Protein AF-A0A9R1NVN2-F1 (afdb_monomer)

Nearest PDB structures (foldseek):
  6yoa-assembly1_B  TM=7.845E-01  e=6.158E-09  Ligustrum vulgare
  4z8w-assembly1_A  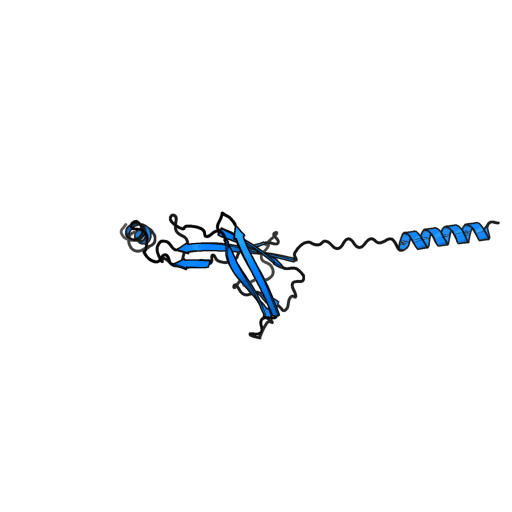TM=8.128E-01  e=5.175E-07  Plantago lanceolata
  6xi3-assembly1_AAA  TM=5.194E-01  e=1.431E+00  Marinobacter nauticus ATCC 49840
  3muu-assembly1_A  TM=1.878E-01  e=5.543E+00  Sindbis virus
  3j0f-assembly1_E  TM=1.760E-01  e=7.090E+00  Sindbis virus

Solvent-accessible surface area (backbone atoms only — not comparable to full-atom values): 8986 Å² total; per-residue (Å²): 118,68,68,66,52,54,54,54,51,53,54,53,53,56,57,60,71,67,67,70,78,80,78,77,77,90,67,58,68,32,31,45,32,34,37,33,34,34,23,33,55,66,72,88,59,90,56,99,74,49,45,56,36,55,67,45,78,46,74,51,51,26,22,37,68,99,51,90,51,72,75,44,76,47,77,34,54,19,39,87,77,3,40,28,67,42,76,38,66,86,76,55,91,62,54,42,61,79,70,97,74,96,74,87,86,73,88,69,91,59,56,66,45,84,49,80,68,48,73,42,71,44,95,64,58,48,91,62,35,73,64,56,55,52,79,72,51,82,88,77,78,88,86,129

pLDDT: mean 77.36, std 17.84, range [32.97, 97.88]

InterPro domains:
  IPR006040 Allergen Ole e 1, conserved site [PS00925] (33-42)
  IPR006041 Pollen allergen Ole e 1 family [PTHR31614] (11-102)

Secondary structure (DSSP, 8-state):
-HHHHHHHHHHHHHHHTT----------SEEEEEEEEEETT--SS--TT-EE-TT-EEEEEEEETTS--EEEEEEEE--TTSEEEEEE-S--TTEEESS----S-S---SSEEEPPPEEEE-SS--TTHHHHHHTT--TTS---

Mean predicted aligned error: 12.69 Å

Sequence (144 aa):
MASLRILSVIAVVAIFALAGTAVANDLPDYIVQGRVYCDTCRAGFETNVTEYIKGAKVRLECKRFGTEKVERSIDGVTDETGTYKIELKDSHPEDICEMIVLSRNVGISDNIRMANPLGYLKDKPLPVCPDLLKTFNPTTDDDH

Structure (mmCIF, N/CA/C/O backbone):
data_AF-A0A9R1NVN2-F1
#
_entry.id   AF-A0A9R1NVN2-F1
#
loop_
_atom_site.group_PDB
_atom_site.id
_atom_site.type_symbol
_atom_site.label_atom_id
_atom_site.label_alt_id
_atom_site.label_comp_id
_atom_site.label_asym_id
_atom_site.label_entity_id
_atom_site.label_seq_id
_atom_site.pdbx_PDB_ins_code
_atom_site.Cartn_x
_atom_site.Cartn_y
_atom_site.Cartn_z
_atom_site.occupancy
_atom_site.B_iso_or_equiv
_atom_site.auth_seq_id
_atom_site.auth_comp_id
_atom_site.auth_asym_id
_atom_site.auth_atom_id
_atom_site.pdbx_PDB_model_num
ATOM 1 N N . MET A 1 1 ? 53.089 -34.614 -40.862 1.00 50.53 1 MET A N 1
ATOM 2 C CA . MET A 1 1 ? 52.319 -35.021 -39.660 1.00 50.53 1 MET A CA 1
ATOM 3 C C . MET A 1 1 ? 52.232 -33.936 -38.580 1.00 50.53 1 MET A C 1
ATOM 5 O O . MET A 1 1 ? 51.211 -33.892 -37.912 1.00 50.53 1 MET A O 1
ATOM 9 N N . ALA A 1 2 ? 53.215 -33.035 -38.423 1.00 50.16 2 ALA A N 1
ATOM 10 C CA . ALA A 1 2 ? 53.132 -31.913 -37.470 1.00 50.16 2 ALA A CA 1
ATOM 11 C C . ALA A 1 2 ? 52.110 -30.823 -37.869 1.00 50.16 2 ALA A C 1
ATOM 13 O O . ALA A 1 2 ? 51.371 -30.335 -37.021 1.00 50.16 2 ALA A O 1
ATOM 14 N N . SER A 1 3 ? 51.990 -30.506 -39.164 1.00 55.59 3 SER A N 1
ATOM 15 C CA . SER A 1 3 ? 51.065 -29.478 -39.674 1.00 55.59 3 SER A CA 1
ATOM 16 C C . SER A 1 3 ? 49.585 -29.800 -39.426 1.00 55.59 3 SER A C 1
ATOM 18 O O . SER A 1 3 ? 48.822 -28.919 -39.048 1.00 55.59 3 SER A O 1
ATOM 20 N N . LEU A 1 4 ? 49.186 -31.072 -39.553 1.00 47.47 4 LEU A N 1
ATOM 21 C CA . LEU A 1 4 ? 47.801 -31.510 -39.336 1.00 47.47 4 LEU A CA 1
ATOM 22 C C . LEU A 1 4 ? 47.398 -31.479 -37.848 1.00 47.47 4 LEU A C 1
ATOM 24 O O . LEU A 1 4 ? 46.237 -31.246 -37.524 1.00 47.47 4 LEU A O 1
ATOM 28 N N . ARG A 1 5 ? 48.365 -31.658 -36.934 1.00 55.50 5 ARG A N 1
ATOM 29 C CA . ARG A 1 5 ? 48.127 -31.554 -35.484 1.00 55.50 5 ARG A CA 1
ATOM 30 C C . ARG A 1 5 ? 47.995 -30.106 -35.020 1.00 55.50 5 ARG A C 1
ATOM 32 O O . ARG A 1 5 ? 47.181 -29.833 -34.149 1.00 55.50 5 ARG A O 1
ATOM 39 N N . ILE A 1 6 ? 48.728 -29.181 -35.640 1.00 56.34 6 ILE A N 1
ATOM 40 C CA . ILE A 1 6 ? 48.648 -27.748 -35.326 1.00 56.34 6 ILE A CA 1
ATOM 41 C C . ILE A 1 6 ? 47.285 -27.174 -35.749 1.00 56.34 6 ILE A C 1
ATOM 43 O O . ILE A 1 6 ? 46.657 -26.470 -34.962 1.00 5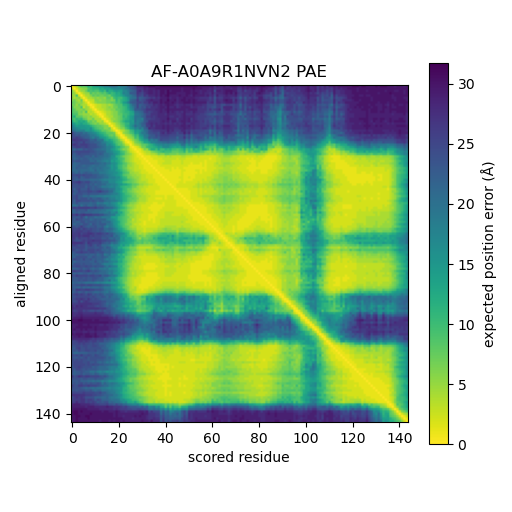6.34 6 ILE A O 1
ATOM 47 N N . LEU A 1 7 ? 46.765 -27.551 -36.926 1.00 53.84 7 LEU A N 1
ATOM 48 C CA . LEU A 1 7 ? 45.415 -27.160 -37.364 1.00 53.84 7 LEU A CA 1
ATOM 49 C C . LEU A 1 7 ? 44.308 -27.680 -36.429 1.00 53.84 7 LEU A C 1
ATOM 51 O O . LEU A 1 7 ? 43.369 -26.947 -36.126 1.00 53.84 7 LEU A O 1
ATOM 55 N N . SER A 1 8 ? 44.433 -28.914 -35.928 1.00 57.75 8 SER A N 1
ATOM 56 C CA . SER A 1 8 ? 43.454 -29.495 -34.999 1.00 57.75 8 SER A CA 1
ATOM 57 C C . SER A 1 8 ? 43.438 -28.798 -33.636 1.00 57.75 8 SER A C 1
ATOM 59 O O . SER A 1 8 ? 42.374 -28.671 -33.039 1.00 57.75 8 SER A O 1
ATOM 61 N N . VAL A 1 9 ? 44.591 -28.343 -33.135 1.00 59.31 9 VAL A N 1
ATOM 62 C CA . VAL A 1 9 ? 44.676 -27.630 -31.849 1.00 59.31 9 VAL A CA 1
ATOM 63 C C . VAL A 1 9 ? 44.100 -26.217 -31.973 1.00 59.31 9 VAL A C 1
ATOM 65 O O . VAL A 1 9 ? 43.350 -25.791 -31.100 1.00 59.31 9 VAL A O 1
ATOM 68 N N . ILE A 1 10 ? 44.367 -25.520 -33.082 1.00 59.78 10 ILE A N 1
ATOM 69 C CA . ILE A 1 10 ? 43.811 -24.180 -33.336 1.00 59.78 10 ILE A CA 1
ATOM 70 C C . ILE A 1 10 ? 42.280 -24.235 -33.457 1.00 59.78 10 ILE A C 1
ATOM 72 O O . ILE A 1 10 ? 41.594 -23.386 -32.891 1.00 59.78 10 ILE A O 1
ATOM 76 N N . ALA A 1 11 ? 41.734 -25.257 -34.125 1.00 60.16 11 ALA A N 1
ATOM 77 C CA . ALA A 1 11 ? 40.287 -25.431 -34.256 1.00 60.16 11 ALA A CA 1
ATOM 78 C C . ALA A 1 11 ? 39.589 -25.671 -32.902 1.00 60.16 11 ALA A C 1
ATOM 80 O O . ALA A 1 11 ? 38.532 -25.099 -32.650 1.00 60.16 11 ALA A O 1
ATOM 81 N N . VAL A 1 12 ? 40.187 -26.460 -32.002 1.00 60.12 12 VAL A N 1
ATOM 82 C CA . VAL A 1 12 ? 39.618 -26.720 -30.665 1.00 60.12 12 VAL A CA 1
ATOM 83 C C . VAL A 1 12 ? 39.702 -25.481 -29.764 1.00 60.12 12 VAL A C 1
ATOM 85 O O . VAL A 1 12 ? 38.748 -25.185 -29.049 1.00 60.12 12 VAL A O 1
ATOM 88 N N . VAL A 1 13 ? 40.790 -24.706 -29.839 1.00 59.88 13 VAL A N 1
ATOM 89 C CA . VAL A 1 13 ? 40.932 -23.442 -29.090 1.00 59.88 13 VAL A CA 1
ATOM 90 C C . VAL A 1 13 ? 39.932 -22.384 -29.574 1.00 59.88 13 VAL A C 1
ATOM 92 O O . VAL A 1 13 ? 39.342 -21.682 -28.756 1.00 59.88 13 VAL A O 1
ATOM 95 N N . ALA A 1 14 ? 39.675 -22.309 -30.883 1.00 59.97 14 ALA A N 1
ATOM 96 C CA . ALA A 1 14 ? 38.680 -21.393 -31.440 1.00 59.97 14 ALA A CA 1
ATOM 97 C C . ALA A 1 14 ? 37.244 -21.734 -30.995 1.00 59.97 14 ALA A C 1
ATOM 99 O O . ALA A 1 14 ? 36.454 -20.828 -30.746 1.00 59.97 14 ALA A O 1
ATOM 100 N N . ILE A 1 15 ? 36.913 -23.021 -30.834 1.00 57.59 15 ILE A N 1
ATOM 101 C CA . ILE A 1 15 ? 35.587 -23.467 -30.3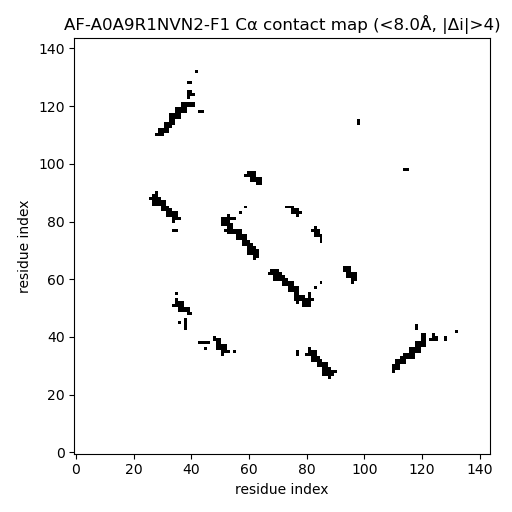70 1.00 57.59 15 ILE A CA 1
ATOM 102 C C . ILE A 1 15 ? 35.376 -23.155 -28.878 1.00 57.59 15 ILE A C 1
ATOM 104 O O . ILE A 1 15 ? 34.280 -22.753 -28.492 1.00 57.59 15 ILE A O 1
ATOM 108 N N . PHE A 1 16 ? 36.416 -23.258 -28.043 1.00 55.94 16 PHE A N 1
ATOM 109 C CA . PHE A 1 16 ? 36.322 -22.890 -26.622 1.00 55.94 16 PHE A CA 1
ATOM 110 C C . PHE A 1 16 ? 36.200 -21.376 -26.388 1.00 55.94 16 PHE A C 1
ATOM 112 O O . PHE A 1 16 ? 35.570 -20.966 -25.417 1.00 55.94 16 PHE A O 1
ATOM 119 N N . ALA A 1 17 ? 36.729 -20.538 -27.286 1.00 57.62 17 ALA A N 1
ATOM 120 C CA . ALA A 1 17 ? 36.601 -19.081 -27.188 1.00 57.62 17 ALA A CA 1
ATOM 121 C C . ALA A 1 17 ? 35.176 -18.557 -27.479 1.00 57.62 17 ALA A C 1
ATOM 123 O O . ALA A 1 17 ? 34.857 -17.426 -27.123 1.00 57.62 17 ALA A O 1
ATOM 124 N N . LEU A 1 18 ? 34.314 -19.368 -28.103 1.00 56.28 18 LEU A N 1
ATOM 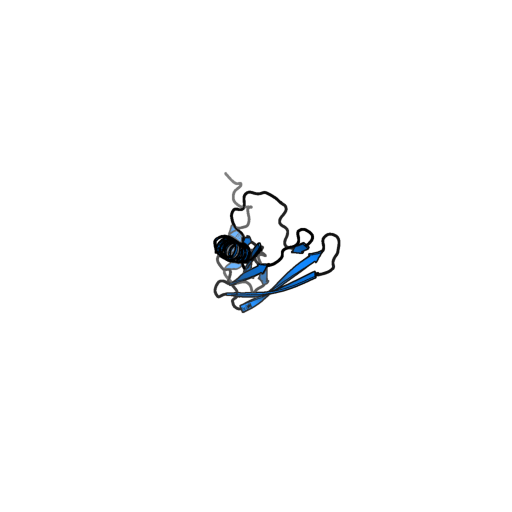125 C CA . LEU A 1 18 ? 32.929 -19.011 -28.440 1.00 56.28 18 LEU A CA 1
ATOM 126 C C . LEU A 1 18 ? 31.903 -19.458 -27.387 1.00 56.28 18 LEU A C 1
ATOM 128 O O . LEU A 1 18 ? 30.739 -19.074 -27.470 1.00 56.28 18 LEU A O 1
ATOM 132 N N . ALA A 1 19 ? 32.313 -20.220 -26.370 1.00 56.91 19 ALA A N 1
ATOM 133 C CA . ALA A 1 19 ? 31.440 -20.660 -25.283 1.00 56.91 19 ALA A CA 1
ATOM 134 C C . ALA A 1 19 ? 31.364 -19.620 -24.148 1.00 56.91 19 ALA A C 1
ATOM 136 O O . ALA A 1 19 ? 31.496 -19.944 -22.970 1.00 56.91 19 ALA A O 1
ATOM 137 N N . GLY A 1 20 ? 31.162 -18.348 -24.494 1.00 61.47 20 GLY A N 1
ATOM 138 C CA . GLY A 1 20 ? 30.731 -17.348 -23.525 1.00 61.47 20 GLY A CA 1
ATOM 139 C C . GLY A 1 20 ? 29.242 -17.536 -23.261 1.00 61.47 20 GLY A C 1
ATOM 140 O O . GLY A 1 20 ? 28.418 -17.014 -24.005 1.00 61.47 20 GLY A O 1
ATOM 141 N N . THR A 1 21 ? 28.867 -18.296 -22.231 1.00 59.12 21 THR A N 1
ATOM 142 C CA . THR A 1 21 ? 27.475 -18.311 -21.768 1.00 59.12 21 THR A CA 1
ATOM 143 C C . THR A 1 21 ? 27.182 -16.955 -21.134 1.00 59.12 21 THR A C 1
ATOM 145 O O . THR A 1 21 ? 27.579 -16.702 -19.996 1.00 59.12 21 THR A O 1
ATOM 148 N N . ALA A 1 22 ? 26.525 -16.059 -21.870 1.00 61.66 22 ALA A N 1
ATOM 149 C CA . ALA A 1 22 ? 25.938 -14.868 -21.278 1.00 61.66 22 ALA A CA 1
ATOM 150 C C . ALA A 1 22 ? 24.836 -15.326 -20.313 1.00 61.66 22 ALA A C 1
ATOM 152 O O . ALA A 1 22 ? 23.746 -15.709 -20.732 1.00 61.66 22 ALA A O 1
ATOM 153 N N . VAL A 1 23 ? 25.141 -15.349 -19.016 1.00 61.47 23 VAL A N 1
ATOM 154 C CA . VAL A 1 23 ? 24.123 -15.479 -17.976 1.00 61.47 23 VAL A CA 1
ATOM 155 C C . VAL A 1 23 ? 23.408 -14.135 -17.890 1.00 61.47 23 VAL A C 1
ATOM 157 O O . VAL A 1 23 ? 23.934 -13.167 -17.348 1.00 61.47 23 VAL A O 1
ATOM 160 N N . ALA A 1 24 ? 22.232 -14.038 -18.506 1.00 62.56 24 ALA A N 1
ATOM 161 C CA . ALA A 1 24 ? 21.340 -12.920 -18.243 1.00 62.56 24 ALA A CA 1
ATOM 162 C C . ALA A 1 24 ? 20.866 -13.054 -16.788 1.00 62.56 24 ALA A C 1
ATOM 164 O O . ALA A 1 24 ? 20.202 -14.031 -16.439 1.00 62.56 24 ALA A O 1
ATOM 165 N N . ASN A 1 25 ? 21.257 -12.117 -15.924 1.00 63.28 25 ASN A N 1
ATOM 166 C CA . ASN A 1 25 ? 20.703 -12.039 -14.578 1.00 63.28 25 ASN A CA 1
ATOM 167 C C . ASN A 1 25 ? 19.256 -11.552 -14.713 1.00 63.28 25 ASN A C 1
ATOM 169 O O . ASN A 1 25 ? 19.040 -10.382 -15.001 1.00 63.28 25 ASN A O 1
ATOM 173 N N . ASP A 1 26 ? 18.276 -12.437 -14.521 1.00 69.75 26 ASP A N 1
ATOM 174 C CA . ASP A 1 26 ? 16.839 -12.123 -14.632 1.00 69.75 26 ASP A CA 1
ATOM 175 C C . ASP A 1 26 ? 16.286 -11.378 -13.393 1.00 69.75 26 ASP A C 1
ATOM 177 O O . ASP A 1 26 ? 15.143 -11.565 -12.974 1.00 69.75 26 ASP A O 1
ATOM 181 N N . LEU A 1 27 ? 17.131 -10.566 -12.754 1.00 71.56 27 LEU A N 1
ATOM 182 C CA . LEU A 1 27 ? 16.774 -9.785 -11.574 1.00 71.56 27 LEU A CA 1
ATOM 183 C C . LEU A 1 27 ? 16.059 -8.493 -11.999 1.00 71.56 27 LEU A C 1
ATOM 185 O O . LEU A 1 27 ? 16.459 -7.886 -12.990 1.00 71.56 27 LEU A O 1
ATOM 189 N N . PRO A 1 28 ? 15.027 -8.045 -11.262 1.00 76.44 28 PRO A N 1
ATOM 190 C CA . PRO A 1 28 ? 14.367 -6.778 -11.553 1.00 76.44 28 PRO A CA 1
ATOM 191 C C . PRO A 1 28 ? 15.286 -5.587 -11.258 1.00 76.44 28 PRO A C 1
ATOM 193 O O . PRO A 1 28 ? 16.063 -5.617 -10.298 1.00 76.44 28 PRO A O 1
ATOM 196 N N . ASP A 1 29 ? 15.132 -4.511 -12.032 1.00 78.62 29 ASP A N 1
ATOM 197 C CA . ASP A 1 29 ? 15.891 -3.266 -11.857 1.00 78.62 29 ASP A CA 1
ATOM 198 C C . ASP A 1 29 ? 15.516 -2.570 -10.544 1.00 78.62 29 ASP A C 1
ATOM 200 O O . ASP A 1 29 ? 16.372 -2.053 -9.822 1.00 78.62 29 ASP A O 1
ATOM 204 N N . TYR A 1 30 ? 14.225 -2.579 -10.207 1.00 80.25 30 TYR A N 1
ATOM 205 C CA . TYR A 1 30 ? 13.727 -2.269 -8.870 1.00 80.25 30 TYR A CA 1
ATOM 206 C C . TYR A 1 30 ? 12.334 -2.854 -8.632 1.00 80.25 30 TYR A C 1
ATOM 208 O O . TYR A 1 30 ? 11.594 -3.204 -9.550 1.00 80.25 30 TYR A O 1
ATOM 216 N N . ILE A 1 31 ? 11.980 -2.944 -7.355 1.00 86.81 31 ILE A N 1
ATOM 217 C CA . ILE A 1 31 ? 10.699 -3.428 -6.853 1.00 86.81 31 ILE A CA 1
ATOM 218 C C . ILE A 1 31 ? 9.975 -2.244 -6.225 1.00 86.81 31 ILE A C 1
ATOM 220 O O . ILE A 1 31 ? 10.495 -1.625 -5.300 1.00 86.81 31 ILE A O 1
ATOM 224 N N . VAL A 1 32 ? 8.765 -1.941 -6.679 1.00 88.31 32 VAL A N 1
ATOM 225 C CA . VAL A 1 32 ? 7.878 -0.997 -5.995 1.00 88.31 32 VAL A CA 1
ATOM 226 C C . VAL A 1 32 ? 7.065 -1.770 -4.969 1.00 88.31 32 VAL A C 1
ATOM 228 O O . VAL A 1 32 ? 6.342 -2.703 -5.315 1.00 88.31 32 VAL A O 1
ATOM 231 N N . GLN A 1 33 ? 7.171 -1.382 -3.704 1.00 92.19 33 GLN A N 1
ATOM 232 C CA . GLN A 1 33 ? 6.442 -2.000 -2.604 1.00 92.19 33 GLN A CA 1
ATOM 233 C C . GLN A 1 33 ? 5.583 -0.955 -1.903 1.00 92.19 33 GLN A C 1
ATOM 235 O O . GLN A 1 33 ? 6.074 0.111 -1.555 1.00 92.19 33 GLN A O 1
ATOM 240 N N . GLY A 1 34 ? 4.320 -1.266 -1.638 1.00 91.94 34 GLY A N 1
ATOM 241 C CA . GLY A 1 34 ? 3.438 -0.404 -0.854 1.00 91.94 34 GLY A CA 1
ATOM 242 C C . GLY A 1 34 ? 2.412 -1.215 -0.080 1.00 91.94 34 GLY A C 1
ATOM 243 O O . GLY A 1 34 ? 2.418 -2.447 -0.125 1.00 91.94 34 GLY A O 1
ATOM 244 N N . ARG A 1 35 ? 1.531 -0.518 0.639 1.00 94.31 35 ARG A N 1
ATOM 245 C CA . ARG A 1 35 ? 0.452 -1.137 1.417 1.00 94.31 35 ARG A CA 1
ATOM 246 C C . ARG A 1 35 ? -0.899 -0.545 1.061 1.00 94.31 35 ARG A C 1
ATOM 248 O O . ARG A 1 35 ? -0.990 0.632 0.725 1.00 94.31 35 ARG A O 1
ATOM 255 N N . VAL A 1 36 ? -1.943 -1.355 1.173 1.00 94.69 36 VAL A N 1
ATOM 256 C CA . VAL A 1 36 ? -3.333 -0.908 1.091 1.00 94.69 36 VAL A CA 1
ATOM 257 C C . VAL A 1 36 ? -3.998 -1.137 2.437 1.00 94.69 36 VAL A C 1
ATOM 259 O O . VAL A 1 36 ? -3.950 -2.242 2.987 1.00 94.69 36 VAL A O 1
ATOM 262 N N . TYR A 1 37 ? -4.629 -0.092 2.957 1.00 95.38 37 TYR A N 1
ATOM 263 C CA . TYR A 1 37 ? -5.250 -0.115 4.270 1.00 95.38 37 TYR A CA 1
ATOM 264 C C . TYR A 1 37 ? -6.660 0.475 4.259 1.00 95.38 37 TYR A C 1
ATOM 266 O O . TYR A 1 37 ? -7.034 1.273 3.401 1.00 95.38 37 TYR A O 1
ATOM 274 N N . CYS A 1 38 ? -7.453 0.048 5.230 1.00 95.69 38 CYS A N 1
ATOM 275 C CA . CYS A 1 38 ? -8.729 0.623 5.595 1.00 95.69 38 CYS A CA 1
ATOM 276 C C . CYS A 1 38 ? -8.467 1.685 6.662 1.00 95.69 38 CYS A C 1
ATOM 278 O O . CYS A 1 38 ? -8.056 1.383 7.786 1.00 95.69 38 CYS A O 1
ATOM 280 N N . ASP A 1 39 ? -8.704 2.934 6.294 1.00 96.44 39 ASP A N 1
ATOM 281 C CA . ASP A 1 39 ? -8.720 4.071 7.192 1.00 96.44 39 ASP A CA 1
ATOM 282 C C . ASP A 1 39 ? -9.993 4.011 8.042 1.00 96.44 39 ASP A C 1
ATOM 284 O O . ASP A 1 39 ? -11.063 4.538 7.706 1.00 96.44 39 ASP A O 1
ATOM 288 N N . THR A 1 40 ? -9.867 3.293 9.154 1.00 97.88 40 THR A N 1
ATOM 289 C CA . THR A 1 40 ? -10.947 3.014 10.097 1.00 97.88 40 THR A CA 1
ATOM 290 C C . THR A 1 40 ? -11.430 4.252 10.845 1.00 97.88 40 THR A C 1
ATOM 292 O O . THR A 1 40 ? -12.530 4.216 11.399 1.00 97.88 40 THR A O 1
ATOM 295 N N . CYS A 1 41 ? -10.661 5.345 10.824 1.00 96.94 41 CYS A N 1
ATOM 296 C CA . CYS A 1 41 ? -11.007 6.614 11.462 1.00 96.94 41 CYS A CA 1
ATOM 297 C C . CYS A 1 41 ? -11.234 7.771 10.488 1.00 96.94 41 CYS A C 1
ATOM 299 O O . CYS A 1 41 ? -11.601 8.855 10.938 1.00 96.94 41 CYS A O 1
ATOM 301 N N . ARG A 1 42 ? -11.084 7.548 9.177 1.00 95.88 42 ARG A N 1
ATOM 302 C CA . ARG A 1 42 ? -11.124 8.598 8.147 1.00 95.88 42 ARG A CA 1
ATOM 303 C C . ARG A 1 42 ? -10.119 9.728 8.414 1.00 95.88 42 ARG A C 1
ATOM 305 O O . ARG A 1 42 ? -10.429 10.897 8.200 1.00 95.88 42 ARG A O 1
ATOM 312 N N . ALA A 1 43 ? -8.947 9.371 8.931 1.00 94.50 43 ALA A N 1
ATOM 313 C CA . ALA A 1 43 ? -7.889 10.296 9.316 1.00 94.50 43 ALA A CA 1
ATOM 314 C C . ALA A 1 43 ? -7.002 10.733 8.134 1.00 94.50 43 ALA A C 1
ATOM 316 O O . ALA A 1 43 ? -6.336 11.762 8.212 1.00 94.50 43 ALA A O 1
ATOM 317 N N . GLY A 1 44 ? -6.979 9.961 7.044 1.00 93.25 44 GLY A N 1
ATOM 318 C CA . GLY A 1 44 ? -6.083 10.151 5.901 1.00 93.25 44 GLY A CA 1
ATOM 319 C C . GLY A 1 44 ? -4.668 9.594 6.104 1.00 93.25 44 GLY A C 1
ATOM 320 O O . GLY A 1 44 ? -3.812 9.788 5.242 1.00 93.25 44 GLY A O 1
ATOM 321 N N . PHE A 1 45 ? -4.410 8.911 7.221 1.00 94.12 45 PHE A N 1
ATOM 322 C CA . PHE A 1 45 ? -3.132 8.278 7.549 1.00 94.12 45 PHE A CA 1
ATOM 323 C C . PHE A 1 45 ? -3.337 7.012 8.394 1.00 94.12 45 PHE A C 1
ATOM 325 O O . PHE A 1 45 ? -4.406 6.789 8.966 1.00 94.12 45 PHE A O 1
ATOM 332 N N . GLU A 1 46 ? -2.301 6.177 8.482 1.00 94.62 46 GLU A N 1
ATOM 333 C CA . GLU A 1 46 ? -2.328 4.951 9.284 1.00 94.62 46 GLU A CA 1
ATOM 334 C C . GLU A 1 46 ? -2.309 5.277 10.791 1.00 94.62 46 GLU A C 1
ATOM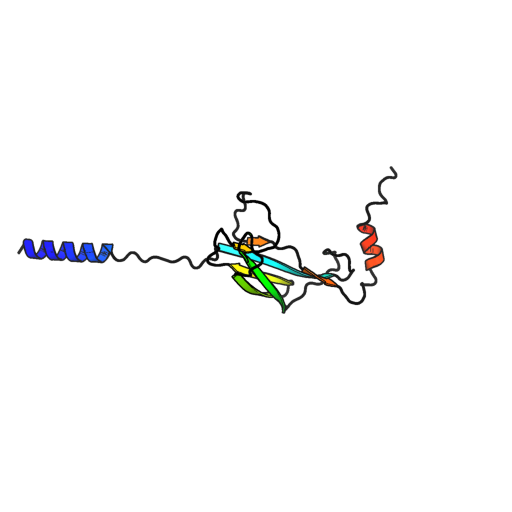 336 O O . GLU A 1 46 ? -1.406 5.943 11.293 1.00 94.62 46 GLU A O 1
ATOM 341 N N . THR A 1 47 ? -3.290 4.762 11.531 1.00 95.00 47 THR A N 1
ATOM 342 C CA . THR A 1 47 ? -3.341 4.771 13.005 1.00 95.00 47 THR A CA 1
ATOM 343 C C . THR A 1 47 ? -3.154 3.357 13.579 1.00 95.00 47 THR A C 1
ATOM 345 O O . THR A 1 47 ? -3.113 2.377 12.832 1.00 95.00 47 THR A O 1
ATOM 348 N N . ASN A 1 48 ? -3.095 3.206 14.907 1.00 95.31 48 ASN A N 1
ATOM 349 C CA . ASN A 1 48 ? -2.975 1.894 15.567 1.00 95.31 48 ASN A CA 1
ATOM 350 C C . ASN A 1 48 ? -4.223 0.993 15.435 1.00 95.31 48 ASN A C 1
ATOM 352 O O . ASN A 1 48 ? -4.160 -0.178 15.798 1.00 95.31 48 ASN A O 1
ATOM 356 N N . VAL A 1 49 ? -5.341 1.522 14.929 1.00 96.50 49 VAL A N 1
ATOM 357 C CA . VAL A 1 49 ? -6.580 0.772 14.647 1.00 96.50 49 VAL A CA 1
ATOM 358 C C . VAL A 1 49 ? -6.819 0.585 13.146 1.00 96.50 49 VAL A C 1
ATOM 360 O O . VAL A 1 49 ? -7.928 0.261 12.722 1.00 96.50 49 VAL A O 1
ATOM 363 N N . THR A 1 50 ? -5.789 0.811 12.333 1.00 95.50 50 THR A N 1
ATOM 364 C CA . THR A 1 50 ? -5.801 0.539 10.893 1.00 95.50 50 THR A CA 1
ATOM 365 C C . THR A 1 50 ? -5.961 -0.952 10.622 1.00 95.50 50 THR A C 1
ATOM 367 O O . THR A 1 50 ? -5.303 -1.782 11.246 1.00 95.50 50 THR A O 1
ATOM 370 N N . GLU A 1 51 ? -6.799 -1.292 9.647 1.00 95.56 51 GLU A N 1
ATOM 371 C CA . GLU A 1 51 ? -6.961 -2.663 9.159 1.00 95.56 51 GLU A CA 1
ATOM 372 C C . GLU A 1 51 ? -6.337 -2.766 7.761 1.00 95.56 51 GLU A C 1
ATOM 374 O O . GLU A 1 51 ? -6.659 -1.972 6.882 1.00 95.56 51 GLU A O 1
ATOM 379 N N . TYR A 1 52 ? -5.454 -3.733 7.519 1.00 96.31 52 TYR A N 1
ATOM 380 C CA . TYR A 1 52 ? -4.843 -3.927 6.199 1.00 96.31 52 TYR A CA 1
ATOM 381 C C . TYR A 1 52 ? -5.727 -4.769 5.275 1.00 96.31 52 TYR A C 1
ATOM 383 O O . TYR A 1 52 ? -6.398 -5.703 5.717 1.00 96.31 52 TYR A O 1
ATOM 391 N N . ILE A 1 53 ? -5.725 -4.450 3.977 1.00 94.31 53 ILE A N 1
ATOM 392 C CA . ILE A 1 53 ? -6.638 -5.066 3.006 1.00 94.31 53 ILE A CA 1
ATOM 393 C C . ILE A 1 53 ? -5.897 -6.110 2.172 1.00 94.31 53 ILE A C 1
ATOM 395 O O . ILE A 1 53 ? -5.101 -5.759 1.303 1.00 94.31 53 ILE A O 1
ATOM 399 N N . LYS A 1 54 ? -6.212 -7.391 2.385 1.00 96.44 54 LYS A N 1
ATOM 400 C CA . LYS A 1 54 ? -5.773 -8.512 1.536 1.00 96.44 54 LYS A CA 1
ATOM 401 C C . LYS A 1 54 ? -6.546 -8.547 0.218 1.00 96.44 54 LYS A C 1
ATOM 403 O O . LYS A 1 54 ? -7.762 -8.367 0.206 1.00 96.44 54 LYS A O 1
ATOM 408 N N . GLY A 1 55 ? -5.863 -8.862 -0.883 1.00 90.69 55 GLY A N 1
ATOM 409 C CA . GLY A 1 55 ? -6.493 -9.069 -2.189 1.00 90.69 55 GLY A CA 1
ATOM 410 C C . GLY A 1 55 ? -6.910 -7.787 -2.917 1.00 90.69 55 GLY A C 1
ATOM 411 O O . GLY A 1 55 ? -7.602 -7.863 -3.933 1.00 90.69 55 GLY A O 1
ATOM 412 N N . ALA A 1 56 ? -6.500 -6.615 -2.431 1.00 91.06 56 ALA A N 1
ATOM 413 C CA . ALA A 1 56 ? -6.719 -5.353 -3.121 1.00 91.06 56 ALA A CA 1
ATOM 414 C C . ALA A 1 56 ? -5.911 -5.334 -4.424 1.00 91.06 56 ALA A C 1
ATOM 416 O O . ALA A 1 56 ? -4.711 -5.613 -4.420 1.00 91.06 56 ALA A O 1
ATOM 417 N N . LYS A 1 57 ? -6.571 -4.998 -5.536 1.00 89.94 57 LYS A N 1
ATOM 418 C CA . LYS A 1 57 ? -5.905 -4.790 -6.825 1.00 89.94 57 LYS A CA 1
ATOM 419 C C . LYS A 1 57 ? -5.323 -3.384 -6.868 1.00 89.94 57 LYS A C 1
ATOM 421 O O . LYS A 1 57 ? -6.036 -2.416 -6.611 1.00 89.94 57 LYS A O 1
ATOM 426 N N . VAL A 1 58 ? -4.053 -3.284 -7.226 1.00 88.50 58 VAL A N 1
ATOM 427 C CA . VAL A 1 58 ? -3.339 -2.021 -7.432 1.00 88.50 58 VAL A CA 1
ATOM 428 C C . VAL A 1 58 ? -2.788 -1.980 -8.850 1.00 88.50 58 VAL A C 1
ATOM 430 O O . VAL A 1 58 ? -2.543 -3.027 -9.446 1.00 88.50 58 VAL A O 1
ATOM 433 N N . ARG A 1 59 ? -2.585 -0.779 -9.387 1.00 87.44 59 ARG A N 1
ATOM 434 C CA . ARG A 1 59 ? -1.981 -0.572 -10.703 1.00 87.44 59 ARG A CA 1
ATOM 435 C C . ARG A 1 59 ? -0.882 0.468 -10.593 1.00 87.44 59 ARG A C 1
ATOM 437 O O . ARG A 1 59 ? -1.127 1.571 -10.116 1.00 87.44 59 ARG A O 1
ATOM 444 N N . LEU A 1 60 ? 0.310 0.104 -11.040 1.00 86.31 60 LEU A N 1
ATOM 445 C CA . LEU A 1 60 ? 1.404 1.031 -11.270 1.00 86.31 60 LEU A CA 1
ATOM 446 C C . LEU A 1 60 ? 1.337 1.513 -12.716 1.00 86.31 60 LEU A C 1
ATOM 448 O O . LEU A 1 60 ? 1.315 0.693 -13.633 1.00 86.31 60 LEU A O 1
ATOM 452 N N . GLU A 1 61 ? 1.339 2.826 -12.916 1.00 86.88 61 GLU A N 1
ATOM 453 C CA . GLU A 1 61 ? 1.421 3.440 -14.239 1.00 86.88 61 GLU A CA 1
ATOM 454 C C . GLU A 1 61 ? 2.733 4.211 -14.371 1.00 86.88 61 GLU A C 1
ATOM 456 O O . GLU A 1 61 ? 3.051 5.081 -13.559 1.00 86.88 61 GLU A O 1
ATOM 461 N N . CYS A 1 62 ? 3.493 3.886 -15.413 1.00 83.56 62 CYS A N 1
ATOM 462 C CA . CYS A 1 62 ? 4.687 4.622 -15.796 1.00 83.56 62 CYS A CA 1
ATOM 463 C C . CYS A 1 62 ? 4.359 5.492 -17.000 1.00 83.56 62 CYS A C 1
ATOM 465 O O . CYS A 1 62 ? 3.871 5.005 -18.025 1.00 83.56 62 CYS A O 1
ATOM 467 N N . LYS A 1 63 ? 4.608 6.790 -16.855 1.00 84.31 63 LYS A N 1
ATOM 468 C CA . LYS A 1 63 ? 4.396 7.796 -17.888 1.00 84.31 63 LYS A CA 1
ATOM 469 C C . LYS A 1 63 ? 5.738 8.269 -18.411 1.00 84.31 63 LYS A C 1
ATOM 471 O O . LYS A 1 63 ? 6.720 8.351 -17.673 1.00 84.31 63 LYS A O 1
ATOM 476 N N . ARG A 1 64 ? 5.773 8.648 -19.680 1.00 80.06 64 ARG A N 1
ATOM 477 C CA . ARG A 1 64 ? 6.976 9.243 -20.258 1.00 80.06 64 ARG A CA 1
ATOM 478 C C . ARG A 1 64 ? 7.185 10.662 -19.755 1.00 80.06 64 ARG A C 1
ATOM 480 O O . ARG A 1 64 ? 6.252 11.467 -19.790 1.00 80.06 64 ARG A O 1
ATOM 487 N N . PHE A 1 65 ? 8.422 10.986 -19.371 1.00 77.69 65 PHE A N 1
ATOM 488 C CA . PHE A 1 65 ? 8.787 12.319 -18.892 1.00 77.69 65 PHE A CA 1
ATOM 489 C C . PHE A 1 65 ? 8.314 13.428 -19.845 1.00 77.69 65 PHE A C 1
ATOM 491 O O . PHE A 1 65 ? 8.542 13.371 -21.055 1.00 77.69 65 PHE A O 1
ATOM 498 N N . GLY A 1 66 ? 7.669 14.457 -19.287 1.00 78.31 66 GLY A N 1
ATOM 499 C CA . GLY A 1 66 ? 7.151 15.599 -20.046 1.00 78.31 66 GLY A CA 1
ATOM 500 C C . GLY A 1 66 ? 5.865 15.318 -20.829 1.00 78.31 66 GLY A C 1
ATOM 501 O O . GLY A 1 66 ? 5.425 16.178 -21.589 1.00 78.31 66 GLY A O 1
ATOM 502 N N . THR A 1 67 ? 5.253 14.143 -20.656 1.00 81.00 67 THR A N 1
ATOM 503 C CA . THR A 1 67 ? 3.981 13.776 -21.289 1.00 81.00 67 THR A CA 1
ATOM 504 C C . THR A 1 67 ? 3.026 13.145 -20.275 1.00 81.00 67 THR A C 1
ATOM 506 O O . THR A 1 67 ? 3.456 12.566 -19.283 1.00 81.00 67 THR A O 1
ATOM 509 N N . GLU A 1 68 ? 1.723 13.181 -20.551 1.00 77.88 68 GLU A N 1
ATOM 510 C CA . GLU A 1 68 ? 0.719 12.431 -19.774 1.00 77.88 68 GLU A CA 1
ATOM 511 C C . GLU A 1 68 ? 0.474 11.017 -20.327 1.00 77.88 68 GLU A C 1
ATOM 513 O O . GLU A 1 68 ? -0.438 10.311 -19.897 1.00 77.88 68 GLU A O 1
ATOM 518 N N . LYS A 1 69 ? 1.274 10.584 -21.306 1.00 85.06 69 LYS A N 1
ATOM 519 C CA . LYS A 1 69 ? 1.090 9.294 -21.961 1.00 85.06 69 LYS A CA 1
ATOM 520 C C . LYS A 1 69 ? 1.612 8.178 -21.059 1.00 85.06 69 LYS A C 1
ATOM 522 O O . LYS A 1 69 ? 2.813 8.092 -20.806 1.00 85.06 69 LYS A O 1
ATOM 527 N N . VAL A 1 70 ? 0.704 7.304 -20.633 1.00 83.56 70 VAL A N 1
ATOM 528 C CA . VAL A 1 70 ? 1.042 6.040 -19.970 1.00 83.56 70 VAL A CA 1
ATOM 529 C C . VAL A 1 70 ? 1.736 5.131 -20.983 1.00 83.56 70 VAL A C 1
ATOM 531 O O . VAL A 1 70 ? 1.170 4.804 -22.027 1.00 83.56 70 VAL A O 1
ATOM 534 N N . GLU A 1 71 ? 2.974 4.751 -20.688 1.00 83.81 71 GLU A N 1
ATOM 535 C CA . GLU A 1 71 ? 3.760 3.834 -21.517 1.00 83.81 71 GLU A CA 1
ATOM 536 C C . GLU A 1 71 ? 3.709 2.406 -20.985 1.00 83.81 71 GLU A C 1
ATOM 538 O O . GLU A 1 71 ? 3.731 1.460 -21.772 1.00 83.81 71 GLU A O 1
ATOM 543 N N . ARG A 1 72 ? 3.579 2.235 -19.663 1.00 83.00 72 ARG A N 1
ATOM 544 C CA . ARG A 1 72 ? 3.451 0.919 -19.030 1.00 83.00 72 ARG A CA 1
ATOM 545 C C . ARG A 1 72 ? 2.425 0.943 -17.905 1.00 83.00 72 ARG A C 1
ATOM 547 O O . ARG A 1 72 ? 2.377 1.891 -17.125 1.00 83.00 72 ARG A O 1
ATOM 554 N N . SER A 1 73 ? 1.654 -0.134 -17.807 1.00 86.50 73 SER A N 1
ATOM 555 C CA . SER A 1 73 ? 0.724 -0.389 -16.707 1.00 86.50 73 SER A CA 1
ATOM 556 C C . SER A 1 73 ? 0.956 -1.796 -16.181 1.00 86.50 73 SER A C 1
ATOM 558 O O . SER A 1 73 ? 0.911 -2.755 -16.952 1.00 86.50 73 SER A O 1
ATOM 560 N N . ILE A 1 74 ? 1.209 -1.918 -14.882 1.00 87.31 74 ILE A N 1
ATOM 561 C CA . ILE A 1 74 ? 1.481 -3.198 -14.228 1.00 87.31 74 ILE A CA 1
ATOM 562 C C . ILE A 1 74 ? 0.522 -3.351 -13.054 1.00 87.31 74 ILE A C 1
ATOM 564 O O . ILE A 1 74 ? 0.440 -2.473 -12.195 1.00 87.31 74 ILE A O 1
ATOM 568 N N . ASP A 1 75 ? -0.199 -4.469 -13.019 1.00 86.56 75 ASP A N 1
ATOM 569 C CA . ASP A 1 75 ? -1.138 -4.782 -11.945 1.00 86.56 75 ASP A CA 1
ATOM 570 C C . ASP A 1 75 ? -0.443 -5.563 -10.823 1.00 86.56 75 ASP A C 1
ATOM 572 O O . ASP A 1 75 ? 0.416 -6.409 -11.063 1.00 86.56 75 ASP A O 1
ATOM 576 N N . GLY A 1 76 ? -0.853 -5.296 -9.587 1.00 86.44 76 GLY A N 1
ATOM 577 C CA . GLY A 1 76 ? -0.424 -6.006 -8.388 1.00 86.44 76 GLY A CA 1
ATOM 578 C C . GLY A 1 76 ? -1.614 -6.368 -7.507 1.00 86.44 76 GLY A C 1
ATOM 579 O O . GLY A 1 76 ? -2.710 -5.818 -7.645 1.00 86.44 76 GLY A O 1
ATOM 580 N N . VAL A 1 77 ? -1.398 -7.304 -6.587 1.00 90.31 77 VAL A N 1
ATOM 581 C CA . VAL A 1 77 ? -2.399 -7.714 -5.598 1.00 90.31 77 VAL A CA 1
ATOM 582 C C . VAL A 1 77 ? -1.748 -7.747 -4.225 1.00 90.31 77 VAL A C 1
ATOM 584 O O . VAL A 1 77 ? -0.617 -8.212 -4.091 1.00 90.31 77 VAL A O 1
ATOM 587 N N . THR A 1 78 ? -2.449 -7.245 -3.211 1.00 90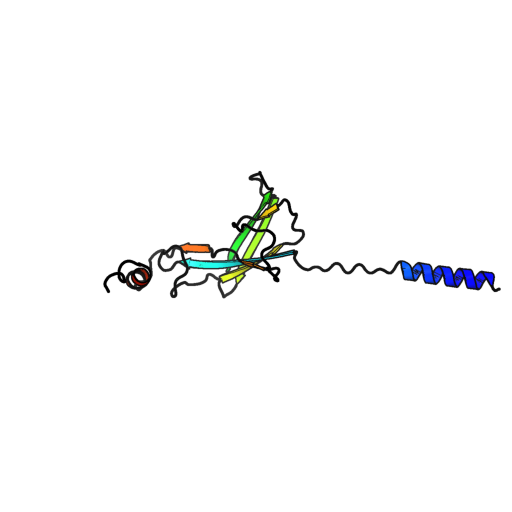.50 78 THR A N 1
ATOM 588 C CA . THR A 1 78 ? -1.942 -7.259 -1.839 1.00 90.50 78 THR A CA 1
ATOM 589 C C . THR A 1 78 ? -2.027 -8.634 -1.181 1.00 90.50 78 THR A C 1
ATOM 591 O O . THR A 1 78 ? -3.001 -9.375 -1.353 1.00 90.50 78 THR A O 1
ATOM 594 N N . ASP A 1 79 ? -1.013 -8.953 -0.382 1.00 97.06 79 ASP A N 1
ATOM 595 C CA . ASP A 1 79 ? -0.941 -10.145 0.457 1.00 97.06 79 ASP A CA 1
ATOM 596 C C . ASP A 1 79 ? -1.739 -9.997 1.770 1.00 97.06 79 ASP A C 1
ATOM 598 O O . ASP A 1 79 ? -2.526 -9.068 1.956 1.00 97.06 79 ASP A O 1
ATOM 602 N N . GLU A 1 80 ? -1.564 -10.941 2.698 1.00 96.75 80 GLU A N 1
ATOM 603 C CA . GLU A 1 80 ? -2.285 -10.977 3.981 1.00 96.75 80 GLU A CA 1
ATOM 604 C C . GLU A 1 80 ? -1.982 -9.794 4.902 1.00 96.75 80 GLU A C 1
ATOM 606 O O . GLU A 1 80 ? -2.780 -9.476 5.779 1.00 96.75 80 GLU A O 1
ATOM 611 N N . THR A 1 81 ? -0.853 -9.124 4.683 1.00 96.06 81 THR A N 1
ATOM 612 C CA . THR A 1 81 ? -0.438 -7.929 5.424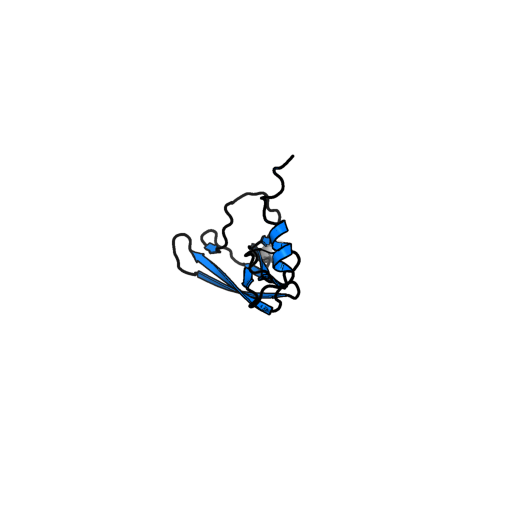 1.00 96.06 81 THR A CA 1
ATOM 613 C C . THR A 1 81 ? -0.896 -6.639 4.744 1.00 96.06 81 THR A C 1
ATOM 615 O O . THR A 1 81 ? -0.534 -5.548 5.174 1.00 96.06 81 THR A O 1
ATOM 618 N N . GLY A 1 82 ? -1.665 -6.749 3.655 1.00 92.44 82 GLY A N 1
ATOM 619 C CA . GLY A 1 82 ? -2.023 -5.628 2.793 1.00 92.44 82 GLY A CA 1
ATOM 620 C C . GLY A 1 82 ? -0.860 -5.109 1.954 1.00 92.44 82 GLY A C 1
ATOM 621 O O . GLY A 1 82 ? -0.986 -4.036 1.369 1.00 92.44 82 GLY A O 1
ATOM 622 N N . THR A 1 83 ? 0.256 -5.838 1.871 1.00 95.88 83 THR A N 1
ATOM 623 C CA . THR A 1 83 ? 1.450 -5.418 1.130 1.00 95.88 83 THR A CA 1
ATOM 624 C C . THR A 1 83 ? 1.372 -5.891 -0.314 1.00 95.88 83 THR A C 1
ATOM 626 O O . THR A 1 83 ? 1.060 -7.050 -0.572 1.00 95.88 83 THR A O 1
ATOM 629 N N . TYR A 1 84 ? 1.685 -5.021 -1.272 1.00 93.44 84 TYR A N 1
ATOM 630 C CA . TYR A 1 84 ? 1.906 -5.402 -2.668 1.00 93.44 84 TYR A CA 1
ATOM 631 C C . TYR A 1 84 ? 3.370 -5.190 -3.051 1.00 93.44 84 TYR A C 1
ATOM 633 O O . TYR A 1 84 ? 4.046 -4.313 -2.509 1.00 93.44 84 TYR A O 1
ATOM 641 N N . LYS A 1 85 ? 3.845 -5.974 -4.021 1.00 93.88 85 LYS A N 1
ATOM 642 C CA . LYS A 1 85 ? 5.160 -5.824 -4.653 1.00 93.88 85 LYS A CA 1
ATOM 643 C C . LYS A 1 85 ? 4.986 -5.891 -6.165 1.00 93.88 85 LYS A C 1
ATOM 645 O O . LYS A 1 85 ? 4.369 -6.827 -6.663 1.00 93.88 85 LYS A O 1
ATOM 650 N N . ILE A 1 86 ? 5.504 -4.895 -6.872 1.00 90.75 86 ILE A N 1
ATOM 651 C CA . ILE A 1 86 ? 5.498 -4.816 -8.332 1.00 90.75 86 ILE A CA 1
ATOM 652 C C . ILE A 1 86 ? 6.948 -4.769 -8.794 1.00 90.75 86 ILE A C 1
ATOM 654 O O . ILE A 1 86 ? 7.687 -3.849 -8.447 1.00 90.75 86 ILE A O 1
ATOM 658 N N . GLU A 1 87 ? 7.356 -5.776 -9.554 1.00 89.94 87 GLU A N 1
ATOM 659 C CA . GLU A 1 87 ? 8.697 -5.866 -10.122 1.00 89.94 87 GLU A CA 1
ATOM 660 C C . GLU A 1 87 ? 8.752 -5.108 -11.448 1.00 89.94 87 GLU A C 1
ATOM 662 O O . GLU A 1 87 ? 7.924 -5.337 -12.332 1.00 89.94 87 GLU A O 1
ATOM 667 N N . LEU A 1 88 ? 9.733 -4.216 -11.597 1.00 84.62 88 LEU A N 1
ATOM 668 C CA . LEU A 1 88 ? 10.016 -3.558 -12.865 1.00 84.62 88 LEU A CA 1
ATOM 669 C C . LEU A 1 88 ? 11.303 -4.119 -13.452 1.00 84.62 88 LEU A C 1
ATOM 671 O O . LEU A 1 88 ? 12.374 -4.038 -12.850 1.00 84.62 88 LEU A O 1
ATOM 675 N N . LYS A 1 89 ? 11.161 -4.679 -14.649 1.00 83.62 89 LYS A N 1
ATOM 676 C CA . LYS A 1 89 ? 12.260 -5.058 -15.533 1.00 83.62 89 LYS A CA 1
ATOM 677 C C . LYS A 1 89 ? 12.373 -4.014 -16.641 1.00 83.62 89 LYS A C 1
ATOM 679 O O . LYS A 1 89 ? 11.364 -3.410 -17.025 1.00 83.62 89 LYS A O 1
ATOM 684 N N . ASP A 1 90 ? 13.585 -3.802 -17.133 1.00 74.38 90 ASP A N 1
ATOM 685 C CA . ASP A 1 90 ? 13.888 -2.867 -18.215 1.00 74.38 90 ASP A CA 1
ATOM 686 C C . ASP A 1 90 ? 13.400 -1.440 -17.895 1.00 74.38 90 ASP A C 1
ATOM 688 O O . ASP A 1 90 ? 12.557 -0.848 -18.579 1.00 74.38 90 ASP A O 1
ATOM 692 N N . SER A 1 91 ? 13.856 -0.877 -16.778 1.00 65.44 91 SER A N 1
ATOM 693 C CA . SER A 1 91 ? 13.562 0.509 -16.428 1.00 65.44 91 SER A CA 1
ATOM 694 C C . SER A 1 91 ? 14.382 1.457 -17.292 1.00 65.44 91 SER A C 1
ATOM 696 O O . SER A 1 91 ? 15.573 1.674 -17.067 1.00 65.44 91 SER A O 1
ATOM 698 N N . HIS A 1 92 ? 13.712 2.108 -18.234 1.00 68.00 92 HIS A N 1
ATOM 699 C CA . HIS A 1 92 ? 14.300 3.172 -19.025 1.00 68.00 92 HIS A CA 1
ATOM 700 C C . HIS A 1 92 ? 14.449 4.456 -18.184 1.00 68.00 92 HIS A C 1
ATOM 702 O O . HIS A 1 92 ? 13.520 4.826 -17.463 1.00 68.00 92 HIS A O 1
ATOM 708 N N . PRO A 1 93 ? 15.604 5.148 -18.221 1.00 61.50 93 PRO A N 1
ATOM 709 C CA . PRO A 1 93 ? 15.831 6.380 -17.457 1.00 61.50 93 PRO A CA 1
ATOM 710 C C . PRO A 1 93 ? 14.834 7.518 -17.726 1.00 61.50 93 PRO A C 1
ATOM 712 O O . PRO A 1 93 ? 14.737 8.428 -16.898 1.00 61.50 93 PRO A O 1
ATOM 715 N N . GLU A 1 94 ? 14.185 7.495 -18.889 1.00 61.53 94 GLU A N 1
ATOM 716 C CA . GLU A 1 94 ? 13.193 8.445 -19.400 1.00 61.53 94 GLU A CA 1
ATOM 717 C C . GLU A 1 94 ? 11.751 8.188 -18.926 1.00 61.53 94 GLU A C 1
ATOM 719 O O . GLU A 1 94 ? 10.888 9.062 -19.092 1.00 61.53 94 GLU A O 1
ATOM 724 N N . ASP A 1 95 ? 11.500 7.037 -18.300 1.00 61.41 95 ASP A N 1
ATOM 725 C CA . ASP A 1 95 ? 10.207 6.700 -17.712 1.00 61.41 95 ASP A CA 1
ATOM 726 C C . ASP A 1 95 ? 10.104 7.304 -16.309 1.00 61.41 95 ASP A C 1
ATOM 728 O O . ASP A 1 95 ? 10.967 7.094 -15.452 1.00 61.41 95 ASP A O 1
ATOM 732 N N . ILE A 1 96 ? 9.018 8.030 -16.044 1.00 62.78 96 ILE A N 1
ATOM 733 C CA . ILE A 1 96 ? 8.618 8.385 -14.683 1.00 62.78 96 ILE A CA 1
ATOM 734 C C . ILE A 1 96 ? 7.467 7.467 -14.282 1.00 62.78 96 ILE A C 1
ATOM 736 O O . ILE A 1 96 ? 6.331 7.630 -14.727 1.00 62.78 96 ILE A O 1
ATOM 740 N N . CYS A 1 97 ? 7.737 6.520 -13.392 1.00 66.31 97 CYS A N 1
ATOM 741 C CA . CYS A 1 97 ? 6.680 5.846 -12.648 1.00 66.31 97 CYS A CA 1
ATOM 742 C C . CYS A 1 97 ? 6.301 6.743 -11.461 1.00 66.31 97 CYS A C 1
ATOM 744 O O . CYS A 1 97 ? 7.086 6.914 -10.527 1.00 66.31 97 CYS A O 1
ATOM 746 N N . GLU A 1 98 ? 5.140 7.398 -11.521 1.00 57.28 98 GLU A N 1
ATOM 747 C CA . GLU A 1 98 ? 4.700 8.309 -10.460 1.00 57.28 98 GLU A CA 1
ATOM 748 C C . GLU A 1 98 ? 4.310 7.539 -9.184 1.00 57.28 98 GLU A C 1
ATOM 750 O O . GLU A 1 98 ? 3.273 6.887 -9.118 1.00 57.28 98 GLU A O 1
ATOM 755 N N . MET A 1 99 ? 5.130 7.683 -8.139 1.00 51.28 99 MET A N 1
ATOM 756 C CA . MET A 1 99 ? 4.764 8.375 -6.892 1.00 51.28 99 MET A CA 1
ATOM 757 C C . MET A 1 99 ? 6.015 9.126 -6.400 1.00 51.28 99 MET A C 1
ATOM 759 O O . MET A 1 99 ? 7.104 8.557 -6.393 1.00 51.28 99 MET A O 1
ATOM 763 N N . ILE A 1 100 ? 5.886 10.422 -6.087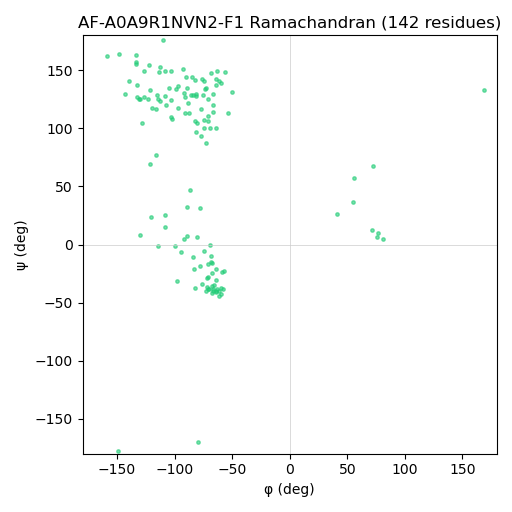 1.00 44.88 100 ILE A N 1
ATOM 764 C CA . ILE A 1 100 ? 7.005 11.385 -5.996 1.00 44.88 100 ILE A CA 1
ATOM 765 C C . ILE A 1 100 ? 8.131 10.899 -5.062 1.00 44.88 100 ILE A C 1
ATOM 767 O O . ILE A 1 100 ? 7.979 10.893 -3.844 1.00 44.88 100 ILE A O 1
ATOM 771 N N . VAL A 1 101 ? 9.299 10.606 -5.646 1.00 32.97 101 VAL A N 1
ATOM 772 C CA . VAL A 1 101 ? 10.594 10.525 -4.955 1.00 32.97 101 VAL A CA 1
ATOM 773 C C . VAL A 1 101 ? 11.583 11.409 -5.713 1.00 32.97 101 VAL A C 1
ATOM 775 O O . VAL A 1 101 ? 12.065 11.065 -6.792 1.00 32.97 101 VAL A O 1
ATOM 778 N 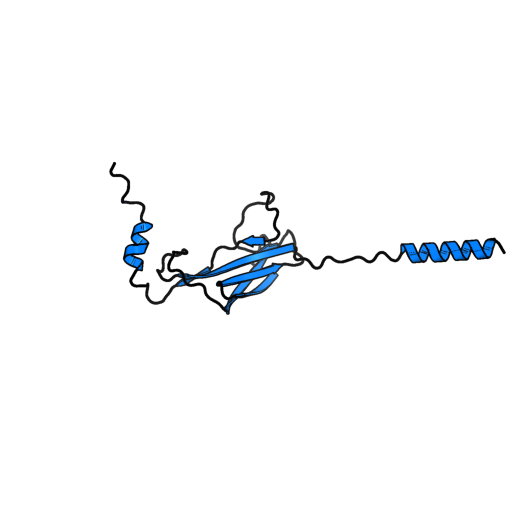N . LEU A 1 102 ? 11.878 12.582 -5.151 1.00 33.38 102 LEU A N 1
ATOM 779 C CA . LEU A 1 102 ? 12.956 13.449 -5.619 1.00 33.38 102 LEU A CA 1
ATOM 780 C C . LEU A 1 102 ? 14.279 12.932 -5.047 1.00 33.38 102 LEU A C 1
ATOM 782 O O . LEU A 1 102 ? 14.592 13.233 -3.899 1.00 33.38 102 LEU A O 1
ATOM 786 N N . SER A 1 103 ? 15.039 12.147 -5.816 1.00 35.88 103 SER A N 1
ATOM 787 C CA . SER A 1 103 ? 16.519 12.180 -5.839 1.00 35.88 103 SER A CA 1
ATOM 788 C C . SER A 1 103 ? 17.140 10.996 -6.596 1.00 35.88 103 SER A C 1
ATOM 790 O O . SER A 1 103 ? 16.814 9.833 -6.373 1.00 35.88 103 SER A O 1
ATOM 792 N N . ARG A 1 104 ? 18.112 11.298 -7.469 1.00 40.56 104 ARG A N 1
ATOM 793 C CA . ARG A 1 104 ? 19.145 10.349 -7.914 1.00 40.56 104 ARG A CA 1
ATOM 794 C C . ARG A 1 104 ? 20.344 10.524 -6.969 1.00 40.56 104 ARG A C 1
ATOM 796 O O . ARG A 1 104 ? 20.763 11.655 -6.754 1.00 40.56 104 ARG A O 1
ATOM 803 N N . ASN A 1 105 ? 20.871 9.423 -6.424 1.00 44.62 105 ASN A N 1
ATOM 804 C CA . ASN A 1 105 ? 21.963 9.334 -5.431 1.00 44.62 105 ASN A CA 1
ATOM 805 C C . ASN A 1 105 ? 21.643 9.769 -3.988 1.00 44.62 105 ASN A C 1
ATOM 807 O O . ASN A 1 105 ? 22.252 10.693 -3.457 1.00 44.62 105 ASN A O 1
ATOM 811 N N . VAL A 1 106 ? 20.787 9.010 -3.300 1.00 44.00 106 VAL A N 1
ATOM 812 C CA . VAL A 1 106 ? 20.734 9.014 -1.826 1.00 44.00 106 VAL A CA 1
ATOM 813 C C . VAL A 1 106 ? 20.987 7.604 -1.325 1.00 44.00 106 VAL A C 1
ATOM 815 O O . VAL A 1 106 ? 20.050 6.964 -0.892 1.00 44.00 106 VAL A O 1
ATOM 818 N N . GLY A 1 107 ? 22.211 7.083 -1.470 1.00 46.31 107 GLY A N 1
ATOM 819 C CA . GLY A 1 107 ? 22.725 5.926 -0.708 1.00 46.31 107 GLY A CA 1
ATOM 820 C C . GLY A 1 107 ? 21.790 4.728 -0.447 1.00 46.31 107 GLY A C 1
ATOM 821 O O . GLY A 1 107 ? 21.975 4.044 0.554 1.00 46.31 107 GLY A O 1
ATOM 822 N N . ILE A 1 108 ? 20.783 4.476 -1.288 1.00 53.62 108 ILE A N 1
ATOM 823 C CA . ILE A 1 108 ? 19.842 3.371 -1.135 1.00 53.62 108 ILE A CA 1
ATOM 824 C C . ILE A 1 108 ? 20.563 2.147 -1.685 1.00 53.62 108 ILE A C 1
ATOM 826 O O . ILE A 1 108 ? 20.750 2.009 -2.893 1.00 53.62 108 ILE A O 1
ATOM 830 N N . SER A 1 109 ? 21.016 1.294 -0.769 1.00 57.88 109 SER A N 1
ATOM 831 C CA . SER A 1 109 ? 21.711 0.043 -1.083 1.00 57.88 109 SER A CA 1
ATOM 832 C C . SER A 1 109 ? 20.770 -1.051 -1.604 1.00 57.88 109 SER A C 1
ATOM 834 O O . SER A 1 109 ? 21.249 -2.106 -2.013 1.00 57.88 109 SER A O 1
ATOM 836 N N . ASP A 1 110 ? 19.456 -0.803 -1.599 1.00 62.53 110 ASP A N 1
ATOM 837 C CA . ASP A 1 110 ? 18.436 -1.802 -1.899 1.00 62.53 110 ASP A CA 1
ATOM 838 C C . ASP A 1 110 ? 17.681 -1.488 -3.199 1.00 62.53 110 ASP A C 1
ATOM 840 O O . ASP A 1 110 ? 17.424 -0.339 -3.577 1.00 62.53 110 ASP A O 1
ATOM 844 N N . ASN A 1 111 ? 17.255 -2.539 -3.890 1.00 73.25 111 ASN A N 1
ATOM 845 C CA . ASN A 1 111 ? 16.453 -2.449 -5.108 1.00 73.25 111 ASN A CA 1
ATOM 846 C C . ASN A 1 111 ? 14.957 -2.208 -4.829 1.00 73.25 111 ASN A C 1
ATOM 848 O O . ASN A 1 111 ? 14.160 -2.216 -5.760 1.00 73.25 111 ASN A O 1
ATOM 852 N N . ILE A 1 112 ? 14.549 -1.978 -3.578 1.00 81.38 112 ILE A N 1
ATOM 853 C CA . ILE A 1 112 ? 13.146 -1.748 -3.211 1.00 81.38 112 ILE A CA 1
ATOM 854 C C . ILE A 1 112 ? 12.867 -0.240 -3.109 1.00 81.38 112 ILE A C 1
ATOM 856 O O . ILE A 1 112 ? 13.658 0.531 -2.564 1.00 81.38 112 ILE A O 1
ATOM 860 N N . ARG A 1 113 ? 11.736 0.199 -3.662 1.00 83.69 113 ARG A N 1
ATOM 861 C CA . ARG A 1 113 ? 11.201 1.562 -3.587 1.00 83.69 113 ARG A CA 1
ATOM 862 C C . ARG A 1 113 ? 9.874 1.509 -2.843 1.00 83.69 113 ARG A C 1
ATOM 864 O O . ARG A 1 113 ? 8.933 0.867 -3.304 1.00 83.69 113 ARG A O 1
ATOM 871 N N . MET A 1 114 ? 9.817 2.160 -1.685 1.00 85.19 114 MET A N 1
ATOM 872 C CA . MET A 1 114 ? 8.604 2.198 -0.873 1.00 85.19 114 MET A CA 1
ATOM 873 C C . MET A 1 114 ? 7.646 3.261 -1.409 1.00 85.19 114 MET A C 1
ATOM 875 O O . MET A 1 114 ? 8.023 4.414 -1.601 1.00 85.19 114 MET A O 1
ATOM 879 N N . ALA A 1 115 ? 6.411 2.849 -1.648 1.00 87.69 115 ALA A N 1
ATOM 880 C CA . ALA A 1 115 ? 5.290 3.684 -2.023 1.00 87.69 115 ALA A CA 1
ATOM 881 C C . ALA A 1 115 ? 4.511 4.116 -0.776 1.00 87.69 115 ALA A C 1
ATOM 883 O O . ALA A 1 115 ? 4.434 3.378 0.211 1.00 87.69 115 ALA A O 1
ATOM 884 N N . ASN A 1 116 ? 3.880 5.290 -0.849 1.00 89.88 116 ASN A N 1
ATOM 885 C CA . ASN A 1 116 ? 2.964 5.718 0.200 1.00 89.88 116 ASN A CA 1
ATOM 886 C C . ASN A 1 116 ? 1.784 4.732 0.305 1.00 89.88 116 ASN A C 1
ATOM 888 O O . ASN A 1 116 ? 1.281 4.270 -0.725 1.00 89.88 116 ASN A O 1
ATOM 892 N N . PRO A 1 117 ? 1.324 4.413 1.526 1.00 90.94 117 PRO A N 1
ATOM 893 C CA . PRO A 1 117 ? 0.155 3.569 1.728 1.00 90.94 117 PRO A CA 1
ATOM 894 C C . PRO A 1 117 ? -1.102 4.162 1.077 1.00 90.94 117 PRO A C 1
ATOM 896 O O . PRO A 1 117 ? -1.362 5.361 1.177 1.00 90.94 117 PRO A O 1
ATOM 899 N N . LEU A 1 118 ? -1.914 3.313 0.452 1.00 91.62 118 LEU A N 1
ATOM 900 C CA . LEU A 1 118 ? -3.186 3.689 -0.166 1.00 91.62 118 LEU A CA 1
ATOM 901 C C . LEU A 1 118 ? -4.338 3.387 0.799 1.00 91.62 118 LEU A C 1
ATOM 903 O O . LEU A 1 118 ? -4.563 2.229 1.156 1.00 91.62 118 LEU A O 1
ATOM 907 N N . GLY A 1 119 ? -5.057 4.427 1.223 1.00 91.50 119 GLY A N 1
ATOM 908 C CA . GLY A 1 119 ? -6.143 4.327 2.200 1.00 91.50 119 GLY A CA 1
ATOM 909 C C . GLY A 1 119 ? -7.534 4.294 1.564 1.00 91.50 119 GLY A C 1
ATOM 910 O O . GLY A 1 119 ? -7.856 5.132 0.723 1.00 91.50 119 GLY A O 1
ATOM 911 N N . TYR A 1 120 ? -8.382 3.367 2.014 1.00 92.56 120 TYR A N 1
ATOM 912 C CA . TYR A 1 120 ? -9.827 3.356 1.765 1.00 92.56 120 TYR A CA 1
ATOM 913 C C . TYR A 1 120 ? -10.577 3.778 3.022 1.00 92.56 120 TYR A C 1
ATOM 915 O O . TYR A 1 120 ? -10.307 3.272 4.104 1.00 92.56 120 TYR A O 1
ATOM 923 N N . LEU A 1 121 ? -11.560 4.663 2.892 1.00 94.00 121 LEU A N 1
ATOM 924 C CA . LEU A 1 121 ? -12.335 5.130 4.038 1.00 94.00 121 LEU A CA 1
ATOM 925 C C . LEU A 1 121 ? -13.335 4.061 4.492 1.00 94.00 121 LEU A C 1
ATOM 927 O O . LEU A 1 121 ? -14.159 3.608 3.698 1.00 94.00 121 LEU A O 1
ATOM 931 N N . LYS A 1 122 ? -13.339 3.718 5.786 1.00 93.25 122 LYS A N 1
ATOM 932 C CA . LYS A 1 122 ? -14.432 2.926 6.377 1.00 93.25 122 LYS A CA 1
ATOM 933 C C . LYS A 1 122 ? -15.734 3.730 6.315 1.00 93.25 122 LYS A C 1
ATOM 935 O O . LYS A 1 122 ? -15.719 4.942 6.526 1.00 93.25 122 LYS A O 1
ATOM 940 N N . ASP A 1 123 ? -16.877 3.094 6.054 1.00 95.19 123 ASP A N 1
ATOM 941 C CA . ASP A 1 123 ? -18.169 3.802 5.947 1.00 95.19 123 ASP A CA 1
ATOM 942 C C . ASP A 1 123 ? -18.545 4.555 7.226 1.00 95.19 123 ASP A C 1
ATOM 944 O O . ASP A 1 123 ? -19.001 5.698 7.186 1.00 95.19 123 ASP A O 1
ATOM 948 N N . LYS A 1 124 ? -18.322 3.908 8.371 1.00 96.69 124 LYS A N 1
ATOM 949 C CA . LYS A 1 124 ? -18.517 4.479 9.700 1.00 96.69 124 LYS A CA 1
ATOM 950 C C . LYS A 1 124 ? -17.201 4.378 10.469 1.00 96.69 124 LYS A C 1
ATOM 952 O O . LYS A 1 124 ? -16.685 3.260 10.576 1.00 96.69 124 LYS A O 1
ATOM 957 N N . PRO A 1 125 ? -16.672 5.495 11.001 1.00 97.19 125 PRO A N 1
ATOM 958 C CA . PRO A 1 125 ? -15.505 5.453 11.867 1.00 97.19 125 PRO A CA 1
ATOM 959 C C . PRO A 1 125 ? -15.734 4.536 13.070 1.00 97.19 125 PRO A C 1
ATOM 961 O O . PRO A 1 125 ? -16.862 4.417 13.560 1.00 97.19 125 PRO A O 1
ATOM 964 N N . LEU A 1 126 ? -14.675 3.890 13.556 1.00 97.69 126 LEU A N 1
ATOM 965 C CA . LEU A 1 126 ? -14.770 3.087 14.775 1.00 97.69 126 LEU A CA 1
ATOM 966 C C . LEU A 1 126 ? -15.138 3.970 15.986 1.00 97.69 126 LEU A C 1
ATOM 968 O O . LEU A 1 126 ? -14.718 5.127 16.052 1.00 97.69 126 LEU A O 1
ATOM 972 N N . PRO A 1 127 ? -15.856 3.436 16.995 1.00 97.56 127 PRO A N 1
ATOM 973 C CA . PRO A 1 127 ? -16.252 4.211 18.176 1.00 97.56 127 PRO A CA 1
ATOM 974 C C . PRO A 1 127 ? -15.085 4.814 18.968 1.00 97.56 127 PRO A C 1
ATOM 976 O O . PRO A 1 127 ? -15.278 5.799 19.667 1.00 97.56 127 PRO A O 1
ATOM 979 N N . VAL A 1 128 ? -13.884 4.237 18.853 1.00 96.69 128 VAL A N 1
ATOM 980 C CA . VAL A 1 128 ? -12.653 4.707 19.514 1.00 96.69 128 VAL A CA 1
ATOM 981 C C . VAL A 1 128 ? -12.020 5.924 18.826 1.00 96.69 128 VAL A C 1
ATOM 983 O O . VAL A 1 128 ? -11.225 6.637 19.432 1.00 96.69 128 VAL A O 1
ATOM 986 N N . CYS A 1 129 ? -12.377 6.196 17.567 1.00 96.12 129 CYS A N 1
ATOM 987 C CA . CYS A 1 129 ? -11.742 7.240 16.764 1.00 96.12 129 CYS A CA 1
ATOM 988 C C . CYS A 1 129 ? -11.815 8.654 17.369 1.00 96.12 129 CYS A C 1
ATOM 990 O O . CYS A 1 129 ? -10.816 9.359 17.269 1.00 96.12 129 CYS A O 1
ATOM 992 N N . PRO A 1 130 ? -12.908 9.101 18.021 1.00 95.06 130 PRO A N 1
ATOM 993 C CA . PRO A 1 130 ? -12.947 10.429 18.633 1.00 95.06 130 PRO A CA 1
ATOM 994 C C . PRO A 1 130 ? -11.876 10.649 19.704 1.00 95.06 130 PRO A C 1
ATOM 996 O O . PRO A 1 130 ? -11.333 11.745 19.792 1.00 95.06 130 PRO A O 1
ATOM 999 N N . ASP A 1 131 ? -11.569 9.633 20.511 1.00 94.75 131 ASP A N 1
ATOM 1000 C CA . ASP A 1 131 ? -10.541 9.739 21.550 1.00 94.75 131 ASP A CA 1
ATOM 1001 C C . ASP A 1 131 ? -9.144 9.521 20.977 1.00 94.75 131 ASP A C 1
ATOM 1003 O O . ASP A 1 131 ? -8.217 10.245 21.331 1.00 94.75 131 ASP A O 1
ATOM 1007 N N . LEU A 1 132 ? -9.011 8.599 20.021 1.00 93.88 132 LEU A N 1
ATOM 1008 C CA . LEU A 1 132 ? -7.757 8.370 19.315 1.00 93.88 132 LEU A CA 1
ATOM 1009 C C . LEU A 1 132 ? -7.294 9.611 18.540 1.00 93.88 132 LEU A C 1
ATOM 1011 O O . LEU A 1 132 ? -6.130 9.973 18.601 1.00 93.88 132 LEU A O 1
ATOM 1015 N N . LEU A 1 133 ? -8.183 10.301 17.826 1.00 93.31 133 LEU A N 1
ATOM 1016 C CA . LEU A 1 133 ? -7.789 11.461 17.022 1.00 93.31 133 LEU A CA 1
ATOM 1017 C C . LEU A 1 133 ? -7.339 12.655 17.874 1.00 93.31 133 LEU A C 1
ATOM 1019 O O . LEU A 1 133 ? -6.527 13.454 17.411 1.00 93.31 133 LEU A O 1
ATOM 1023 N N . LYS A 1 134 ? -7.788 12.757 19.133 1.00 93.00 134 LYS A N 1
ATOM 1024 C CA . LYS A 1 134 ? -7.304 13.790 20.062 1.00 93.00 134 LYS A CA 1
ATOM 1025 C C . LYS A 1 134 ? -5.819 13.631 20.377 1.00 93.00 134 LYS A C 1
ATOM 1027 O O . LYS A 1 134 ? -5.159 14.643 20.564 1.00 93.00 134 LYS A O 1
ATOM 1032 N N . THR A 1 135 ? -5.275 12.409 20.378 1.00 90.81 135 THR A N 1
ATOM 1033 C CA . THR A 1 135 ? -3.841 12.185 20.654 1.00 90.81 135 THR A CA 1
ATOM 1034 C C . THR A 1 135 ? -2.932 12.712 19.545 1.00 90.81 135 THR A C 1
ATOM 1036 O O . THR A 1 135 ? -1.728 12.817 19.742 1.00 90.81 135 THR A O 1
ATOM 1039 N N . PHE A 1 136 ? -3.493 13.013 18.372 1.00 88.69 136 PHE A N 1
ATOM 1040 C CA . PHE A 1 136 ? -2.778 13.609 17.245 1.00 88.69 136 PHE A CA 1
ATOM 1041 C C . PHE A 1 136 ? -3.007 15.119 17.134 1.00 88.69 136 PHE A C 1
ATOM 1043 O O . PHE A 1 136 ? -2.458 15.743 16.228 1.00 88.69 136 PHE A O 1
ATOM 1050 N N . ASN A 1 137 ? -3.819 15.714 18.016 1.00 83.38 137 ASN A N 1
ATOM 1051 C CA . ASN A 1 137 ? -4.030 17.152 18.034 1.00 83.38 137 ASN A CA 1
ATOM 1052 C C . ASN A 1 137 ? -2.949 17.813 18.909 1.00 83.38 137 ASN A C 1
ATOM 1054 O O . ASN A 1 137 ? -2.967 17.619 20.122 1.00 83.38 137 ASN A O 1
ATOM 1058 N N . PRO A 1 138 ? -2.029 18.608 18.340 1.00 65.62 138 PRO A N 1
ATOM 1059 C CA . PRO A 1 138 ? -0.905 19.180 19.084 1.00 65.62 138 PRO A CA 1
ATOM 1060 C C . PRO A 1 138 ? -1.297 20.263 20.110 1.00 65.62 138 PRO A C 1
ATOM 1062 O O . PRO A 1 138 ? -0.427 20.805 20.778 1.00 65.62 138 PRO A O 1
ATOM 1065 N N . THR A 1 139 ? -2.577 20.621 20.253 1.00 62.78 139 THR A N 1
ATOM 1066 C CA . THR A 1 139 ? -3.003 21.808 21.017 1.00 62.78 139 THR A CA 1
ATOM 1067 C C . THR A 1 139 ? -3.258 21.577 22.513 1.00 62.78 139 THR A C 1
ATOM 1069 O O . THR A 1 139 ? -4.154 22.221 23.058 1.00 62.78 139 THR A O 1
ATOM 1072 N N . THR A 1 140 ? -2.549 20.676 23.200 1.00 58.88 140 THR A N 1
ATOM 1073 C CA . THR A 1 140 ? -2.698 20.541 24.670 1.00 58.88 140 THR A CA 1
ATOM 1074 C C . THR A 1 140 ? -1.406 20.536 25.483 1.00 58.88 140 THR A C 1
ATOM 1076 O O . THR A 1 140 ? -1.500 20.361 26.692 1.00 58.88 140 THR A O 1
ATOM 1079 N N . ASP A 1 141 ? -0.241 20.805 24.885 1.00 59.31 141 ASP A N 1
ATOM 1080 C CA . ASP A 1 141 ? 1.043 20.703 25.604 1.00 59.31 141 ASP A CA 1
ATOM 1081 C C . ASP A 1 141 ? 1.855 22.021 25.667 1.00 59.31 141 ASP A C 1
ATOM 1083 O O . ASP A 1 141 ? 3.060 21.978 25.893 1.00 59.31 141 ASP A O 1
ATOM 1087 N N . ASP A 1 142 ? 1.211 23.192 25.543 1.00 55.66 142 ASP A N 1
ATOM 1088 C CA . ASP A 1 142 ? 1.858 24.517 25.706 1.00 55.66 142 ASP A CA 1
ATOM 1089 C C . ASP A 1 142 ? 1.450 25.261 27.004 1.00 55.66 142 ASP A C 1
ATOM 1091 O O . ASP A 1 142 ? 1.529 26.485 27.070 1.00 55.66 142 ASP A O 1
ATOM 1095 N N . ASP A 1 143 ? 1.039 24.545 28.058 1.00 50.78 143 ASP A N 1
ATOM 1096 C CA . ASP A 1 143 ? 0.871 25.115 29.408 1.00 50.78 143 ASP A CA 1
ATOM 1097 C C . ASP A 1 143 ? 1.860 24.447 30.388 1.00 50.78 143 ASP A C 1
ATOM 1099 O O . ASP A 1 143 ? 1.483 23.559 31.158 1.00 50.78 143 ASP A O 1
ATOM 1103 N N . HIS A 1 144 ? 3.141 24.833 30.341 1.00 49.03 144 HIS A N 1
ATOM 1104 C CA . HIS A 1 144 ? 4.132 24.628 31.416 1.00 49.03 144 HIS A CA 1
ATOM 1105 C C . HIS A 1 144 ? 4.891 25.927 31.696 1.00 49.03 144 HIS A C 1
ATOM 1107 O O . HIS A 1 144 ? 5.395 26.542 30.730 1.00 49.03 144 HIS A O 1
#

Radius of gyration: 26.96 Å; Cα contacts (8 Å, |Δi|>4): 206; chains: 1; bounding box: 72×60×71 Å

Foldseek 3Di:
DVVVVVVVVVVVVVVVVPPPPPPDPPAFQAKEKEFEWEPLQPPPDDDPPIGGDFFDKDKWFKDFPPDPDTPDIDIWTAHPRRMTIDGHHPDDPRIDGDDDDDDDDDPDPHRYDYDYYHYDYDPDHDPCNVVRVVVVDPPPPPDD

Organism: Triticum turgidum subsp. durum (NCBI:txid4567)